Protein AF-A0A4R8CPF2-F1 (afdb_monomer_lite)

Secondary structure (DSSP, 8-state):
--S-------PBPHHHHHHHHHHHHHHHHTT----EEE-SSS--EEE--HHHHHHH-S-TT-

Foldseek 3Di:
DDPDPPPPQPEDEPVVCVVCVVVVVVCVVVVDFDWDFYDDPDTPDIDGRPVVVCVVPVCPPD

Sequence (62 aa):
MNPTETEPICLITPSTAAELLPHMLTRFHLGYQDPLIFGTTKPEAVLIPYTLWQSLNPNPCG

pLDDT: mean 84.77, std 17.23, range [37.34, 97.62]

Radius of gyration: 13.95 Å; chains: 1; bounding box: 38×33×22 Å

Organism: NCBI:txid2512112

Structure (mmCIF, N/CA/C/O backbone):
data_AF-A0A4R8CPF2-F1
#
_entry.id   AF-A0A4R8CPF2-F1
#
loop_
_atom_site.group_PDB
_atom_site.id
_atom_site.type_symbol
_atom_site.label_atom_id
_atom_site.label_alt_id
_atom_site.label_comp_id
_atom_site.label_asym_id
_atom_site.label_entity_id
_atom_site.label_seq_id
_atom_site.pdbx_PDB_ins_code
_atom_site.Cartn_x
_atom_site.Cartn_y
_atom_site.Cartn_z
_atom_site.occupancy
_atom_site.B_iso_or_equiv
_atom_site.auth_seq_id
_atom_site.auth_comp_id
_atom_site.auth_asym_id
_atom_site.auth_atom_id
_atom_site.pdbx_PDB_model_num
ATOM 1 N N . MET A 1 1 ? 20.135 24.336 10.721 1.00 37.34 1 MET A N 1
ATOM 2 C CA . MET A 1 1 ? 19.595 22.970 10.892 1.00 37.34 1 MET A CA 1
ATOM 3 C C . MET A 1 1 ? 18.516 22.803 9.836 1.00 37.34 1 MET A C 1
ATOM 5 O O . MET A 1 1 ? 17.491 23.452 9.945 1.00 37.34 1 MET A O 1
ATOM 9 N N . ASN A 1 2 ? 18.978 22.482 8.631 1.00 38.97 2 ASN A N 1
ATOM 10 C CA . ASN A 1 2 ? 18.835 21.205 7.913 1.00 38.97 2 ASN A CA 1
ATOM 11 C C . ASN A 1 2 ? 17.475 21.092 7.198 1.00 38.97 2 ASN A C 1
ATOM 13 O O . ASN A 1 2 ? 16.448 21.111 7.871 1.00 38.97 2 ASN A O 1
ATOM 17 N N . PRO A 1 3 ? 17.464 21.017 5.851 1.00 47.81 3 PRO A N 1
ATOM 18 C CA . PRO A 1 3 ? 16.247 20.774 5.094 1.00 47.81 3 PRO A CA 1
ATOM 19 C C . PRO A 1 3 ? 15.753 19.372 5.445 1.00 47.81 3 PRO A C 1
ATOM 21 O O . PRO A 1 3 ? 16.533 18.426 5.394 1.00 47.81 3 PRO A O 1
ATOM 24 N N . THR A 1 4 ? 14.490 19.298 5.862 1.00 50.09 4 THR A N 1
ATOM 25 C CA . THR A 1 4 ? 13.605 18.127 5.851 1.00 50.09 4 THR A CA 1
ATOM 26 C C . THR A 1 4 ? 14.302 16.834 5.417 1.00 50.09 4 THR A C 1
ATOM 28 O O . THR A 1 4 ? 14.343 16.512 4.227 1.00 50.09 4 THR A O 1
ATOM 31 N N . GLU A 1 5 ? 14.852 16.090 6.385 1.00 45.34 5 GLU A N 1
ATOM 32 C CA . GLU A 1 5 ? 15.141 14.667 6.208 1.00 45.34 5 GLU A CA 1
ATOM 33 C C . GLU A 1 5 ? 13.802 14.010 5.891 1.00 45.34 5 GLU A C 1
ATOM 35 O O . GLU A 1 5 ? 12.983 13.732 6.762 1.00 45.34 5 GLU A O 1
ATOM 40 N N . THR A 1 6 ? 13.525 13.893 4.598 1.00 54.66 6 THR A N 1
ATOM 41 C CA . THR A 1 6 ? 12.388 13.134 4.112 1.00 54.66 6 THR A CA 1
ATOM 42 C C . THR A 1 6 ? 12.777 11.706 4.439 1.00 54.66 6 THR A C 1
ATOM 44 O O . THR A 1 6 ? 13.729 11.198 3.842 1.00 54.66 6 THR A O 1
ATOM 47 N N . GLU A 1 7 ? 12.151 11.116 5.462 1.00 58.03 7 GLU A N 1
ATOM 48 C CA . GLU A 1 7 ? 12.377 9.712 5.802 1.00 58.03 7 GLU A CA 1
ATOM 49 C C . GLU A 1 7 ? 12.372 8.892 4.506 1.00 58.03 7 GLU A C 1
ATOM 51 O O . GLU A 1 7 ? 11.554 9.171 3.617 1.00 58.03 7 GLU A O 1
ATOM 56 N N . PRO A 1 8 ? 13.305 7.937 4.340 1.00 58.69 8 PRO A N 1
ATOM 57 C CA . PRO A 1 8 ? 13.392 7.168 3.114 1.00 58.69 8 PRO A CA 1
ATOM 58 C C . PRO A 1 8 ? 12.044 6.493 2.879 1.00 58.69 8 PRO A C 1
ATOM 60 O O . PRO A 1 8 ? 11.650 5.588 3.615 1.00 58.69 8 PRO A O 1
ATOM 63 N N . ILE A 1 9 ? 11.319 6.965 1.861 1.00 65.00 9 ILE A N 1
ATOM 64 C CA . ILE A 1 9 ? 10.059 6.364 1.441 1.00 65.00 9 ILE A CA 1
ATOM 65 C C . ILE A 1 9 ? 10.399 4.923 1.082 1.00 65.00 9 ILE A C 1
ATOM 67 O O . ILE A 1 9 ? 11.143 4.680 0.129 1.00 65.00 9 ILE A O 1
ATOM 71 N N . CYS A 1 10 ? 9.901 3.978 1.878 1.00 70.50 10 CYS A N 1
ATOM 72 C CA . CYS A 1 10 ? 10.086 2.558 1.628 1.00 70.50 10 CYS A CA 1
ATOM 73 C C . CYS A 1 10 ? 9.293 2.201 0.366 1.00 70.50 10 CYS A C 1
ATOM 75 O O . CYS A 1 10 ? 8.103 1.899 0.419 1.00 70.50 10 CYS A O 1
ATOM 77 N N . LEU A 1 11 ? 9.943 2.361 -0.786 1.00 85.75 11 LEU A N 1
ATOM 78 C CA . LEU A 1 11 ? 9.357 2.154 -2.097 1.00 85.75 11 LEU A CA 1
ATOM 79 C C . LEU A 1 11 ? 9.414 0.665 -2.423 1.00 85.75 11 LEU A C 1
ATOM 81 O O . LEU A 1 11 ? 10.497 0.098 -2.565 1.00 85.75 11 LEU A O 1
ATOM 85 N N . ILE A 1 12 ? 8.249 0.043 -2.570 1.00 93.69 12 ILE A N 1
ATOM 86 C CA . ILE A 1 12 ? 8.145 -1.321 -3.091 1.00 93.69 12 ILE A CA 1
ATOM 87 C C . ILE A 1 12 ? 7.709 -1.304 -4.557 1.00 93.69 12 ILE A C 1
ATOM 89 O O . ILE A 1 12 ? 7.071 -0.357 -5.022 1.00 93.69 12 ILE A O 1
ATOM 93 N N . THR A 1 13 ? 8.022 -2.369 -5.292 1.00 96.19 13 THR A N 1
ATOM 94 C CA . THR A 1 13 ? 7.605 -2.495 -6.693 1.00 96.19 13 THR A CA 1
ATOM 95 C C . THR A 1 13 ? 6.096 -2.756 -6.800 1.00 96.19 13 THR A C 1
ATOM 97 O O . THR A 1 13 ? 5.494 -3.310 -5.872 1.00 96.19 13 THR A O 1
ATOM 100 N N . PRO A 1 14 ? 5.459 -2.443 -7.945 1.00 96.12 14 PRO A N 1
ATOM 101 C CA . PRO A 1 14 ? 4.049 -2.769 -8.165 1.00 96.12 14 PRO A CA 1
ATOM 102 C C . PRO A 1 14 ? 3.724 -4.266 -8.023 1.00 96.12 14 PRO A C 1
ATOM 104 O O . PRO A 1 14 ? 2.649 -4.614 -7.540 1.00 96.12 14 PRO A O 1
ATOM 107 N N . SER A 1 15 ? 4.649 -5.160 -8.395 1.00 97.00 15 SER A N 1
ATOM 108 C CA . SER A 1 15 ? 4.457 -6.608 -8.235 1.00 97.00 15 SER A CA 1
ATOM 109 C C . SER A 1 15 ? 4.409 -7.016 -6.762 1.00 97.00 15 SER A C 1
ATOM 111 O O . SER A 1 15 ? 3.497 -7.730 -6.357 1.00 97.00 15 SER A O 1
ATOM 113 N N . THR A 1 16 ? 5.320 -6.496 -5.936 1.00 96.50 16 THR A N 1
ATOM 114 C CA . THR A 1 16 ? 5.298 -6.732 -4.486 1.00 96.50 16 THR A CA 1
ATOM 115 C C . THR A 1 16 ? 4.064 -6.103 -3.839 1.00 96.50 16 THR A C 1
ATOM 117 O O . THR A 1 16 ? 3.461 -6.699 -2.951 1.00 96.50 16 THR A O 1
ATOM 120 N N . ALA A 1 17 ? 3.626 -4.929 -4.302 1.00 95.81 17 ALA A N 1
ATOM 121 C CA . ALA A 1 17 ? 2.391 -4.318 -3.817 1.00 95.81 17 ALA A CA 1
ATOM 122 C C . ALA A 1 17 ? 1.160 -5.196 -4.103 1.00 95.81 17 ALA A C 1
ATOM 124 O O . ALA A 1 17 ? 0.294 -5.331 -3.239 1.00 95.81 17 ALA A O 1
ATOM 125 N N . ALA A 1 18 ? 1.099 -5.835 -5.277 1.00 96.69 18 ALA A N 1
ATOM 126 C CA . ALA A 1 18 ? 0.025 -6.762 -5.627 1.00 96.69 18 ALA A CA 1
ATOM 127 C C . ALA A 1 18 ? 0.005 -8.002 -4.716 1.00 96.69 18 ALA A C 1
ATOM 129 O O . ALA A 1 18 ? -1.065 -8.422 -4.277 1.00 96.69 18 ALA A O 1
ATOM 130 N N . GLU A 1 19 ? 1.175 -8.548 -4.380 1.00 97.62 19 GLU A N 1
ATOM 131 C CA . GLU A 1 19 ? 1.309 -9.671 -3.443 1.00 97.62 19 GLU A CA 1
ATOM 132 C C . GLU A 1 19 ? 0.891 -9.290 -2.013 1.00 97.62 19 GLU A C 1
ATOM 134 O O . GLU A 1 19 ? 0.254 -10.077 -1.312 1.00 97.62 19 GLU A O 1
ATOM 139 N N . LEU A 1 20 ? 1.201 -8.064 -1.578 1.00 95.38 20 LEU A N 1
ATOM 140 C CA . LEU A 1 20 ? 0.890 -7.574 -0.232 1.00 95.38 20 LEU A CA 1
ATOM 141 C C . LEU A 1 20 ? -0.546 -7.055 -0.071 1.00 95.38 20 LEU A C 1
ATOM 143 O O . LEU A 1 20 ? -0.998 -6.866 1.062 1.00 95.38 20 LEU A O 1
ATOM 147 N N . LEU A 1 21 ? -1.280 -6.838 -1.166 1.00 95.88 21 LEU A N 1
ATOM 148 C CA . LEU A 1 21 ? -2.612 -6.228 -1.143 1.00 95.88 21 LEU A CA 1
ATOM 149 C C . LEU A 1 21 ? -3.592 -6.930 -0.178 1.00 95.88 21 LEU A C 1
ATOM 151 O O . LEU A 1 21 ? -4.197 -6.228 0.636 1.00 95.88 21 LEU A O 1
ATOM 155 N N . PRO A 1 22 ? -3.737 -8.273 -0.160 1.00 97.56 22 PRO A N 1
ATOM 156 C CA . PRO A 1 22 ? -4.654 -8.938 0.773 1.00 97.56 22 PRO A CA 1
ATOM 157 C C . PRO A 1 22 ? -4.295 -8.696 2.249 1.00 97.56 22 PRO A C 1
ATOM 159 O O . PRO A 1 22 ? -5.174 -8.498 3.096 1.00 97.56 22 PRO A O 1
ATOM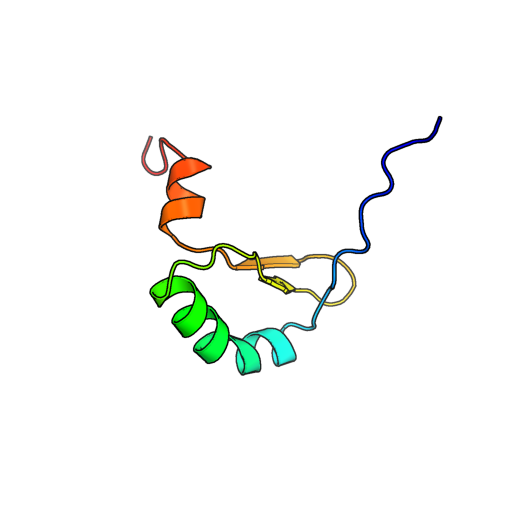 162 N N . HIS A 1 23 ? -2.996 -8.655 2.562 1.00 95.88 23 HIS A N 1
ATOM 163 C CA . HIS A 1 23 ? -2.506 -8.377 3.911 1.00 95.88 23 HIS A CA 1
ATOM 164 C C . HIS A 1 23 ? -2.781 -6.927 4.317 1.00 95.88 23 HIS A C 1
ATOM 166 O O . HIS A 1 23 ? -3.238 -6.681 5.434 1.00 95.88 23 HIS A O 1
ATOM 172 N N . MET A 1 24 ? -2.575 -5.971 3.406 1.00 95.44 24 MET A N 1
ATOM 173 C CA . MET A 1 24 ? -2.890 -4.563 3.656 1.00 95.44 24 MET A CA 1
ATOM 174 C C . MET A 1 24 ? -4.382 -4.336 3.886 1.00 95.44 24 MET A C 1
ATOM 176 O O . MET A 1 24 ? -4.749 -3.647 4.834 1.00 95.44 24 MET A O 1
ATOM 180 N N . LEU A 1 25 ? -5.254 -4.968 3.096 1.00 95.88 25 LEU A N 1
ATOM 181 C CA . LEU A 1 25 ? -6.702 -4.874 3.301 1.00 95.88 25 LEU A CA 1
ATOM 182 C C . LEU A 1 25 ? -7.129 -5.450 4.659 1.00 95.88 25 LEU A C 1
ATOM 184 O O . LEU A 1 25 ? -7.974 -4.866 5.336 1.00 95.88 25 LEU A O 1
ATOM 188 N N . THR A 1 26 ? -6.498 -6.541 5.101 1.00 96.94 26 THR A N 1
ATOM 189 C CA . THR A 1 26 ? -6.714 -7.092 6.450 1.00 96.94 26 THR A CA 1
ATOM 190 C C . THR A 1 26 ? -6.287 -6.097 7.531 1.00 96.94 26 THR A C 1
ATOM 192 O O . THR A 1 26 ? -7.027 -5.866 8.484 1.00 96.94 26 THR A O 1
ATOM 195 N N . ARG A 1 27 ? -5.125 -5.448 7.377 1.00 95.81 27 ARG A N 1
ATOM 196 C CA . ARG A 1 27 ? -4.665 -4.404 8.308 1.00 95.81 27 ARG A CA 1
ATOM 197 C C . ARG A 1 27 ? -5.635 -3.223 8.361 1.00 95.81 27 ARG A C 1
ATOM 199 O O . ARG A 1 27 ? -5.975 -2.770 9.449 1.00 95.81 27 ARG A O 1
ATOM 206 N N . PHE A 1 28 ? -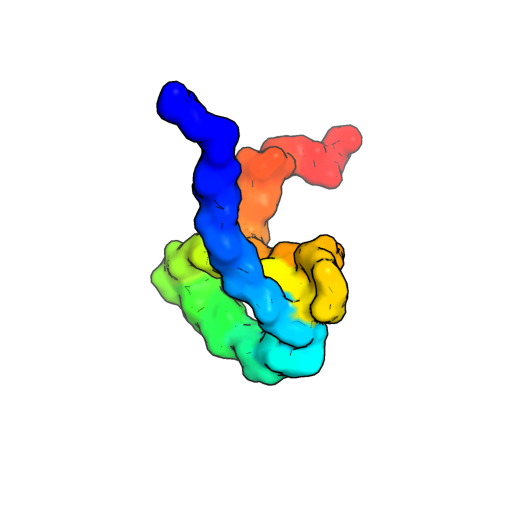6.128 -2.759 7.218 1.00 95.75 28 PHE A N 1
ATOM 207 C CA . PHE A 1 28 ? -7.111 -1.674 7.178 1.00 95.75 28 PHE A CA 1
ATOM 208 C C . PHE A 1 28 ? -8.414 -2.056 7.882 1.00 95.75 28 PHE A C 1
ATOM 210 O O . PHE A 1 28 ? -8.964 -1.245 8.622 1.00 95.75 28 PHE A O 1
ATOM 217 N N . HIS A 1 29 ? -8.878 -3.299 7.722 1.00 95.06 29 HIS A N 1
ATOM 218 C CA . HIS A 1 29 ? -10.040 -3.810 8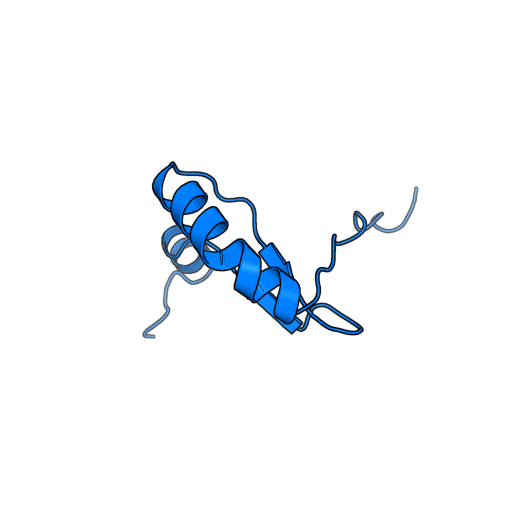.452 1.00 95.06 29 HIS A CA 1
ATOM 219 C C . HIS A 1 29 ? -9.826 -3.815 9.976 1.00 95.06 29 HIS A C 1
ATOM 221 O O . HIS A 1 29 ? -10.757 -3.550 10.731 1.00 95.06 29 HIS A O 1
ATOM 227 N N . LEU A 1 30 ? -8.592 -4.056 10.427 1.00 96.44 30 LEU A N 1
ATOM 228 C CA . LEU A 1 30 ? -8.193 -3.994 11.838 1.00 96.44 30 LEU A CA 1
ATOM 229 C C . LEU A 1 30 ? -7.937 -2.561 12.349 1.00 96.44 30 LEU A C 1
ATOM 231 O O . LEU A 1 30 ? -7.587 -2.387 13.514 1.00 96.44 30 LEU A O 1
ATOM 235 N N . GLY A 1 31 ? -8.110 -1.536 11.508 1.00 94.38 31 GLY A N 1
ATOM 236 C CA . GLY A 1 31 ? -7.993 -0.125 11.890 1.00 94.38 31 GLY A CA 1
ATOM 237 C C . GLY A 1 31 ? -6.601 0.489 11.725 1.00 94.38 31 GLY A C 1
ATOM 238 O O . GLY A 1 31 ? -6.417 1.656 12.066 1.00 94.38 31 GLY A O 1
ATOM 239 N N . TYR A 1 32 ? -5.628 -0.245 11.179 1.00 93.69 32 TYR A N 1
ATOM 240 C CA . TYR A 1 32 ? -4.326 0.333 10.837 1.00 93.69 32 TYR A CA 1
ATOM 241 C C . TYR A 1 32 ? -4.461 1.319 9.669 1.00 93.69 32 TYR A C 1
ATOM 243 O O . TYR A 1 32 ? -5.228 1.085 8.733 1.00 93.69 32 TYR A O 1
ATOM 251 N N . GLN A 1 33 ? -3.689 2.407 9.713 1.00 90.19 33 GLN A N 1
ATOM 252 C CA . GLN A 1 33 ? -3.746 3.493 8.724 1.00 90.19 33 GLN A CA 1
ATOM 253 C C . GLN A 1 33 ? -2.427 3.723 7.978 1.00 90.19 33 GLN A C 1
ATOM 255 O O . GLN A 1 33 ? -2.316 4.689 7.226 1.00 90.19 33 GLN A O 1
ATOM 260 N N . ASP A 1 34 ? -1.442 2.840 8.162 1.00 89.31 34 ASP A N 1
ATOM 261 C CA . ASP A 1 34 ? -0.135 2.960 7.516 1.00 89.31 34 ASP A CA 1
ATOM 262 C C . ASP A 1 34 ? -0.288 2.914 5.979 1.00 89.31 34 ASP A C 1
ATOM 264 O O . ASP A 1 34 ? -0.830 1.932 5.453 1.00 89.31 34 ASP A O 1
ATOM 268 N N . PRO A 1 35 ? 0.162 3.946 5.240 1.00 91.75 35 PRO A N 1
ATOM 269 C CA . PRO A 1 35 ? 0.089 3.960 3.785 1.00 91.75 35 PRO A CA 1
ATOM 270 C C . PRO A 1 35 ? 1.078 2.963 3.172 1.00 91.75 35 PRO A C 1
ATOM 272 O O . PRO A 1 35 ? 2.226 2.863 3.602 1.00 91.75 35 PRO A O 1
ATOM 275 N N . LEU A 1 36 ? 0.663 2.283 2.102 1.00 93.31 36 LEU A N 1
ATOM 276 C CA . LEU A 1 36 ? 1.568 1.502 1.257 1.00 93.31 36 LEU A CA 1
ATOM 277 C C . LEU A 1 36 ? 1.920 2.320 0.012 1.00 93.31 36 LEU A C 1
ATOM 279 O O . LEU A 1 36 ? 1.047 2.587 -0.814 1.00 93.31 36 LEU A O 1
ATOM 283 N N . ILE A 1 37 ? 3.185 2.712 -0.129 1.00 94.56 37 ILE A N 1
ATOM 284 C CA . ILE A 1 37 ? 3.681 3.500 -1.265 1.00 94.56 37 ILE A CA 1
ATOM 285 C C . ILE A 1 37 ? 4.447 2.580 -2.213 1.00 94.56 37 ILE A C 1
ATOM 287 O O . ILE A 1 37 ? 5.333 1.841 -1.786 1.00 94.56 37 ILE A O 1
ATOM 291 N N . PHE A 1 38 ? 4.126 2.627 -3.504 1.00 95.25 38 PHE A N 1
ATOM 292 C CA . PHE A 1 38 ? 4.745 1.753 -4.496 1.00 95.25 38 PHE A CA 1
ATOM 293 C C . PHE A 1 38 ? 5.006 2.455 -5.828 1.00 95.25 38 PHE A C 1
ATOM 295 O O . PHE A 1 38 ? 4.386 3.468 -6.166 1.00 95.25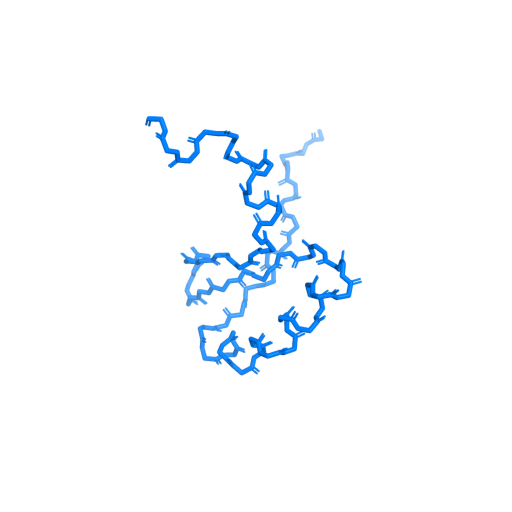 38 PHE A O 1
ATOM 302 N N . GLY A 1 39 ? 5.974 1.922 -6.566 1.00 94.50 39 GLY A N 1
ATOM 303 C CA . GLY A 1 39 ? 6.427 2.441 -7.852 1.00 94.50 39 GLY A CA 1
ATOM 304 C C . GLY A 1 39 ? 7.770 1.842 -8.259 1.00 94.50 39 GLY A C 1
ATOM 305 O O . GLY A 1 39 ? 8.346 1.034 -7.531 1.00 94.50 39 GLY A O 1
ATOM 306 N N . THR A 1 40 ? 8.259 2.198 -9.445 1.00 92.44 40 THR A N 1
ATOM 307 C CA . THR A 1 40 ? 9.455 1.561 -10.019 1.00 92.44 40 THR A CA 1
ATOM 308 C C . THR A 1 40 ? 10.722 2.365 -9.741 1.00 92.44 40 THR A C 1
ATOM 310 O O . THR A 1 40 ? 11.682 1.854 -9.175 1.00 92.44 40 THR A O 1
ATOM 313 N N . THR A 1 41 ? 10.736 3.640 -10.132 1.00 91.50 41 THR A N 1
ATOM 314 C CA . THR A 1 41 ? 11.893 4.547 -9.966 1.00 91.50 41 THR A CA 1
ATOM 315 C C . THR A 1 41 ? 11.596 5.729 -9.047 1.00 91.50 41 THR A C 1
ATOM 317 O O . THR A 1 41 ? 12.500 6.445 -8.626 1.00 91.50 41 THR A O 1
ATOM 320 N N . LYS A 1 42 ? 10.316 5.935 -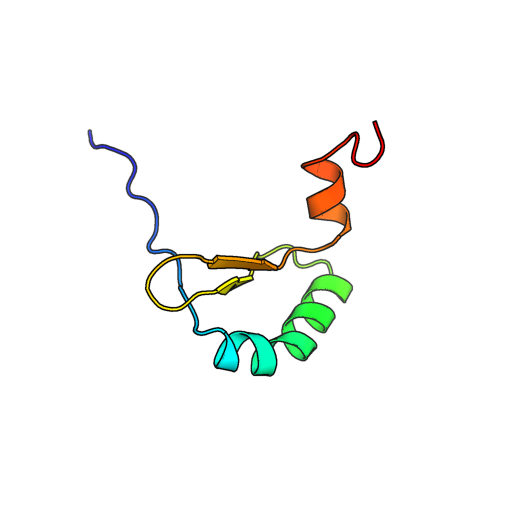8.744 1.00 92.12 42 LYS A N 1
ATOM 321 C CA . LYS A 1 42 ? 9.760 6.955 -7.859 1.00 92.12 42 LYS A CA 1
ATOM 322 C C . LYS A 1 42 ? 8.404 6.455 -7.350 1.00 92.12 42 LYS A C 1
ATOM 324 O O . LYS A 1 42 ? 7.859 5.529 -7.951 1.00 92.12 42 LYS A O 1
ATOM 329 N N . PRO A 1 43 ? 7.833 7.060 -6.300 1.00 94.19 43 PRO A N 1
ATOM 330 C CA . PRO A 1 43 ? 6.445 6.811 -5.931 1.00 94.19 43 PRO A CA 1
ATOM 331 C C . PRO A 1 43 ? 5.511 7.063 -7.122 1.00 94.19 43 PRO A C 1
ATOM 333 O O . PRO A 1 43 ? 5.532 8.141 -7.717 1.00 94.19 43 PRO A O 1
ATOM 336 N N . GLU A 1 44 ? 4.713 6.061 -7.474 1.00 95.38 44 GLU A N 1
ATOM 337 C CA . GLU A 1 44 ? 3.722 6.133 -8.554 1.00 95.38 44 GLU A CA 1
ATOM 338 C C . GLU A 1 44 ? 2.302 6.100 -7.992 1.00 95.38 44 GLU A C 1
ATOM 340 O O . GLU A 1 44 ? 1.410 6.757 -8.524 1.00 95.38 44 GLU A O 1
ATOM 345 N N . ALA A 1 45 ? 2.100 5.374 -6.893 1.00 94.44 45 ALA A N 1
ATOM 346 C CA . ALA A 1 45 ? 0.815 5.269 -6.231 1.00 94.44 45 ALA A CA 1
ATOM 347 C C . ALA A 1 45 ? 0.970 5.071 -4.721 1.00 94.44 45 ALA A C 1
ATOM 349 O O . ALA A 1 45 ? 2.008 4.637 -4.212 1.00 94.44 45 ALA A O 1
ATOM 350 N N . VAL A 1 46 ? -0.108 5.394 -4.013 1.00 95.00 46 VAL A N 1
ATOM 351 C CA . VAL A 1 46 ? -0.269 5.140 -2.587 1.00 95.00 46 VAL A CA 1
ATOM 352 C C . VAL A 1 46 ? -1.596 4.429 -2.364 1.00 95.00 46 VAL A C 1
ATOM 354 O O . VAL A 1 46 ? -2.620 4.802 -2.936 1.00 95.00 46 VAL A O 1
ATOM 357 N N . LEU A 1 47 ? -1.576 3.401 -1.527 1.00 95.12 47 LEU A N 1
ATOM 358 C CA . LEU A 1 47 ? -2.765 2.730 -1.034 1.00 95.12 47 LEU A CA 1
ATOM 359 C C . LEU A 1 47 ? -2.992 3.144 0.421 1.00 95.12 47 LEU A C 1
ATOM 361 O O . LEU A 1 47 ? -2.125 2.951 1.273 1.00 95.12 47 LEU A O 1
ATOM 365 N N . ILE A 1 48 ? -4.175 3.689 0.690 1.00 95.56 48 ILE A N 1
ATOM 366 C CA . ILE A 1 48 ? -4.631 4.117 2.016 1.00 95.56 48 ILE A CA 1
ATOM 367 C C . ILE A 1 48 ? -6.041 3.589 2.298 1.00 95.56 48 ILE A C 1
ATOM 369 O O . ILE A 1 48 ? -6.780 3.304 1.349 1.00 95.56 48 ILE A O 1
ATOM 373 N N . PRO A 1 49 ? -6.458 3.491 3.575 1.00 95.81 49 PRO A N 1
ATOM 374 C CA . PRO A 1 49 ? -7.850 3.224 3.909 1.00 95.81 49 PRO A CA 1
ATOM 375 C C . PRO A 1 49 ? -8.778 4.281 3.305 1.00 95.8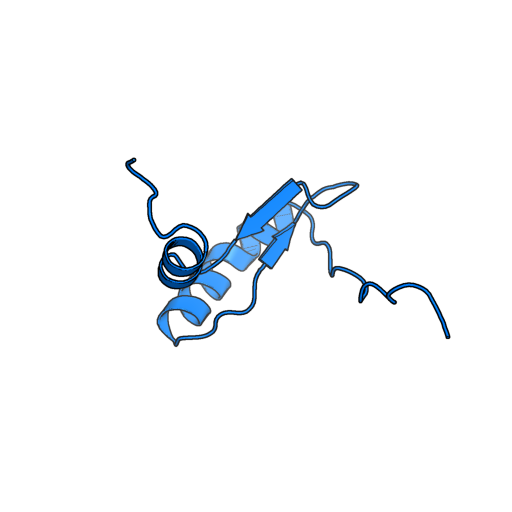1 49 PRO A C 1
ATOM 377 O O . PRO A 1 49 ? -8.462 5.472 3.296 1.00 95.81 49 PRO A O 1
ATOM 380 N N . TYR A 1 50 ? -9.964 3.860 2.867 1.00 91.94 50 TYR A N 1
ATOM 381 C CA . TYR A 1 50 ? -10.949 4.773 2.283 1.00 91.94 50 TYR A CA 1
ATOM 382 C C . TYR A 1 50 ? -11.357 5.901 3.244 1.00 91.94 50 TYR A C 1
ATOM 384 O O . TYR A 1 50 ? -11.472 7.050 2.835 1.00 91.94 50 TYR A O 1
ATOM 392 N N . THR A 1 51 ? -11.497 5.606 4.537 1.00 91.00 51 THR A N 1
ATOM 393 C CA . THR A 1 51 ? -11.803 6.607 5.573 1.00 91.00 51 THR A CA 1
ATOM 394 C C . THR A 1 51 ? -10.720 7.680 5.691 1.00 91.00 51 THR A C 1
ATOM 396 O O . THR A 1 51 ? -11.037 8.861 5.833 1.00 91.00 51 THR A O 1
ATOM 399 N N . LEU A 1 52 ? -9.444 7.294 5.571 1.00 92.88 52 LEU A N 1
ATOM 400 C CA . LEU A 1 52 ? -8.332 8.241 5.530 1.00 92.88 52 LEU A CA 1
ATOM 401 C C . LEU A 1 52 ? -8.415 9.094 4.261 1.00 92.88 52 LEU A C 1
ATOM 403 O O . LEU A 1 52 ? -8.358 10.318 4.349 1.00 92.88 52 LEU A O 1
ATOM 407 N N . TRP A 1 53 ? -8.647 8.478 3.100 1.00 92.94 53 TRP A N 1
ATOM 408 C CA . TRP A 1 53 ? -8.840 9.216 1.851 1.00 92.94 53 TRP A CA 1
ATOM 409 C C . TRP A 1 53 ? -9.988 10.237 1.930 1.00 92.94 53 TRP A C 1
ATOM 411 O O . TRP A 1 53 ? -9.817 11.368 1.478 1.00 92.94 53 TRP A O 1
ATOM 421 N N . GLN A 1 54 ? -11.117 9.881 2.555 1.00 91.56 54 GLN A N 1
ATOM 422 C CA . GLN A 1 54 ? -12.246 10.792 2.778 1.00 91.56 54 GLN A CA 1
ATOM 423 C C . GLN A 1 54 ? -11.876 11.973 3.682 1.00 91.56 54 GLN A C 1
ATOM 425 O O . GLN A 1 54 ? -12.272 13.100 3.405 1.00 91.56 54 GLN A O 1
ATOM 430 N N . SER A 1 55 ? -11.101 11.741 4.746 1.00 90.75 55 SER A N 1
ATOM 431 C CA . SER A 1 55 ? -10.641 12.828 5.622 1.00 90.75 55 SER A CA 1
ATOM 432 C C . SER A 1 55 ? -9.697 13.805 4.912 1.00 90.75 55 SER A C 1
ATOM 434 O O . SER A 1 55 ? -9.728 15.001 5.191 1.00 90.75 55 SER A O 1
ATOM 436 N N . LEU A 1 56 ? -8.899 13.305 3.962 1.00 91.12 56 LEU A N 1
ATOM 437 C CA . LEU A 1 56 ? -7.999 14.112 3.136 1.00 91.12 56 LEU A CA 1
ATOM 438 C C . LEU A 1 56 ? -8.741 14.844 2.008 1.00 91.12 56 LEU A C 1
ATOM 440 O O . LEU A 1 56 ? -8.293 15.899 1.569 1.00 91.12 56 LEU A O 1
ATOM 444 N N . ASN A 1 57 ? -9.874 14.302 1.552 1.00 85.94 57 ASN A N 1
ATOM 445 C CA . ASN A 1 57 ? -10.703 14.858 0.484 1.00 85.94 57 ASN A CA 1
ATOM 446 C C . ASN A 1 57 ? -12.154 15.025 0.963 1.00 85.94 57 ASN A C 1
ATOM 448 O O . ASN A 1 57 ? -13.019 14.241 0.570 1.00 85.94 57 ASN A O 1
ATOM 452 N N . PRO A 1 58 ? -12.450 16.044 1.791 1.00 71.69 58 PRO A N 1
ATOM 453 C CA . PRO A 1 58 ? -13.771 16.214 2.400 1.00 71.69 58 PRO A CA 1
ATOM 454 C C . PRO A 1 58 ? -14.905 16.497 1.397 1.00 71.69 58 PRO A C 1
ATOM 456 O O . PRO A 1 58 ? -16.068 16.352 1.757 1.00 71.69 58 PRO A O 1
ATOM 459 N N . ASN A 1 59 ? -14.589 16.846 0.142 1.00 64.94 59 ASN A N 1
ATOM 460 C CA . ASN A 1 59 ? -15.546 16.998 -0.961 1.00 64.94 59 ASN A CA 1
ATOM 461 C C . ASN A 1 59 ? -15.074 16.226 -2.208 1.00 64.94 59 ASN A C 1
ATOM 463 O O . ASN A 1 59 ? -14.531 16.829 -3.131 1.00 64.94 59 ASN A O 1
ATOM 467 N N . PRO A 1 60 ? -15.273 14.900 -2.280 1.00 59.12 60 PRO A N 1
ATOM 468 C CA . PRO A 1 60 ? -14.877 14.122 -3.453 1.00 59.12 60 PRO A CA 1
ATOM 469 C C . PRO A 1 60 ? -15.879 14.220 -4.618 1.00 59.12 60 PRO A C 1
ATOM 471 O O . PRO A 1 60 ? -15.601 13.724 -5.706 1.00 59.12 60 PRO A O 1
ATOM 474 N N . CYS A 1 61 ? -17.049 14.829 -4.388 1.00 62.56 61 CYS A N 1
ATOM 475 C CA . CYS A 1 61 ? -18.159 14.930 -5.344 1.00 62.56 61 CYS A CA 1
ATOM 476 C C . CYS A 1 61 ? -18.629 16.380 -5.586 1.00 62.56 61 CYS A C 1
ATOM 478 O O . CYS A 1 61 ? -19.768 16.570 -6.008 1.00 62.56 61 CYS A O 1
ATOM 480 N N . GLY A 1 62 ? -17.799 17.375 -5.249 1.00 53.28 62 GLY A N 1
ATOM 481 C CA . GLY A 1 62 ? -18.085 18.799 -5.476 1.00 53.28 62 GLY A CA 1
ATOM 482 C C . GLY A 1 62 ? -17.758 19.242 -6.892 1.00 53.28 62 GLY A C 1
ATOM 483 O O . GLY A 1 62 ? -16.661 18.871 -7.364 1.00 53.28 62 GLY A O 1
#